Protein AF-A0A966FQI1-F1 (afdb_monomer)

Radius of gyration: 11.25 Å; Cα contacts (8 Å, |Δi|>4): 77; chains: 1; bounding box: 20×27×24 Å

Sequence (47 aa):
MYIQDAKFNVEKEVELKGWLYNSRSSGKLIFLLVRDGTGIIQCVVSK

Secondary structure (DSSP, 8-state):
--GGG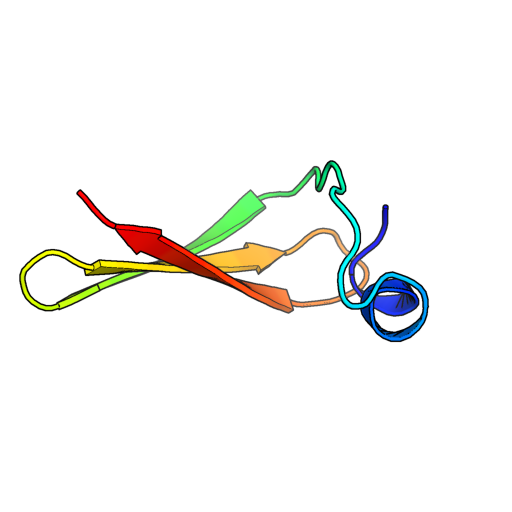GGG-TTS------EEEEEEEETTEEEEEEE-SS-EEEEEEE-

Mean predicted aligned error: 2.23 Å

pLDDT: mean 97.26, std 2.07, range [84.56, 98.56]

Nearest PDB structures (foldseek):
  6bz0-assembly1_B  TM=6.416E-01  e=5.758E-01  Acinetobacter baumannii ATCC 19606 = CIP 70.34 = JCM 6841
  8yb5-assembly1_B  TM=5.465E-01  e=7.418E-01  Severe acute respiratory syndrome coronavirus 2
  8f2e-assembly1_A  TM=6.911E-01  e=3.183E+00  Severe acute respiratory syndrome coronavirus 2
  8yax-assembly1_A  TM=5.633E-01  e=1.397E+00  Severe acute respiratory syndrome coronavirus 2
  8yax-assembly1_B  TM=5.690E-01  e=1.586E+00  Severe acute respiratory syndrome coronavirus 2

Solvent-accessible surface area (backbone atoms only — not comparable to full-atom values): 3012 Å² total; per-residue (Å²): 95,60,63,74,54,46,86,82,46,71,100,52,93,78,65,77,71,66,44,83,73,47,76,51,75,58,92,63,36,35,43,36,32,37,30,62,89,67,42,74,47,83,46,79,44,75,115

Structure (mmCIF, N/CA/C/O backbone):
data_AF-A0A966FQI1-F1
#
_entry.id   AF-A0A966FQI1-F1
#
loop_
_atom_site.group_PDB
_atom_site.id
_atom_site.type_symbol
_atom_site.label_atom_id
_atom_site.label_alt_id
_atom_site.label_comp_id
_atom_site.label_asym_id
_atom_site.label_entity_id
_atom_site.label_seq_id
_atom_site.pdbx_PDB_ins_code
_atom_site.Cartn_x
_atom_site.Cartn_y
_atom_site.Cartn_z
_atom_site.occupancy
_atom_site.B_iso_or_equiv
_atom_site.auth_seq_id
_atom_site.auth_comp_id
_atom_site.auth_asym_id
_atom_site.auth_atom_id
_atom_site.pdbx_PDB_model_num
ATOM 1 N N . MET A 1 1 ? -3.052 -10.537 -1.809 1.00 93.50 1 MET A N 1
ATOM 2 C CA . MET A 1 1 ? -4.043 -10.324 -2.894 1.00 93.50 1 MET A CA 1
ATOM 3 C C . MET A 1 1 ? -3.424 -9.496 -4.012 1.00 93.50 1 MET A C 1
ATOM 5 O O . MET A 1 1 ? -2.450 -8.807 -3.730 1.00 93.50 1 MET A O 1
ATOM 9 N N . TYR A 1 2 ? -3.982 -9.549 -5.226 1.00 97.44 2 TYR A N 1
ATOM 10 C CA . TYR A 1 2 ? -3.632 -8.624 -6.310 1.00 97.44 2 TYR A CA 1
ATOM 11 C C . TYR A 1 2 ? -4.587 -7.423 -6.340 1.00 97.44 2 TYR A C 1
ATOM 13 O O . TYR A 1 2 ? -5.760 -7.555 -5.989 1.00 97.44 2 TYR A O 1
ATOM 21 N N . ILE A 1 3 ? -4.112 -6.257 -6.778 1.00 97.81 3 ILE A N 1
ATOM 22 C CA . ILE A 1 3 ? -4.881 -5.002 -6.833 1.00 97.81 3 ILE A CA 1
ATOM 23 C C . ILE A 1 3 ? -6.128 -5.140 -7.714 1.00 97.81 3 ILE A C 1
ATOM 25 O O . ILE A 1 3 ? -7.185 -4.631 -7.343 1.00 97.81 3 ILE A O 1
ATOM 29 N N . GLN A 1 4 ? -6.052 -5.870 -8.832 1.00 98.06 4 GLN A N 1
ATOM 30 C CA . GLN A 1 4 ? -7.212 -6.110 -9.709 1.00 98.06 4 GLN A CA 1
ATOM 31 C C . GLN A 1 4 ? -8.408 -6.777 -8.996 1.00 98.06 4 GLN A C 1
ATOM 33 O O . GLN A 1 4 ? -9.559 -6.570 -9.386 1.00 98.06 4 GLN A O 1
ATOM 38 N N . ASP A 1 5 ? -8.151 -7.518 -7.914 1.00 97.81 5 ASP A N 1
ATOM 39 C CA . ASP A 1 5 ? -9.156 -8.263 -7.150 1.00 97.81 5 ASP A CA 1
ATOM 40 C C . ASP A 1 5 ? -9.648 -7.503 -5.905 1.00 97.81 5 ASP A C 1
ATOM 42 O O . ASP A 1 5 ? -10.435 -8.030 -5.112 1.00 97.81 5 ASP A O 1
ATOM 46 N N . ALA A 1 6 ? -9.219 -6.249 -5.715 1.00 97.00 6 ALA A N 1
ATOM 47 C CA . ALA A 1 6 ? -9.540 -5.454 -4.527 1.00 97.00 6 ALA A CA 1
ATOM 48 C C . ALA A 1 6 ? -11.046 -5.318 -4.277 1.00 97.00 6 ALA A C 1
ATOM 50 O O . ALA A 1 6 ? -11.494 -5.389 -3.134 1.00 97.00 6 ALA A O 1
ATOM 51 N N . LYS A 1 7 ? -11.845 -5.220 -5.345 1.00 96.88 7 LYS A N 1
ATOM 52 C CA . LYS A 1 7 ? -13.309 -5.098 -5.260 1.00 96.88 7 LYS A CA 1
ATOM 53 C C . LYS A 1 7 ? -13.998 -6.263 -4.535 1.00 96.88 7 LYS A C 1
ATOM 55 O O . LYS A 1 7 ? -15.105 -6.093 -4.043 1.00 96.88 7 LYS A O 1
ATOM 60 N N . PHE A 1 8 ? -13.361 -7.431 -4.455 1.00 97.75 8 PHE A N 1
ATOM 61 C CA . PHE A 1 8 ? -13.912 -8.615 -3.785 1.00 97.75 8 PHE A CA 1
ATOM 62 C C . PHE A 1 8 ? -13.529 -8.714 -2.297 1.00 97.75 8 PHE A C 1
ATOM 64 O O . PHE A 1 8 ? -13.967 -9.631 -1.597 1.00 97.75 8 PHE A O 1
ATOM 71 N N . ASN A 1 9 ? -12.706 -7.783 -1.808 1.00 96.56 9 ASN A N 1
ATOM 72 C CA . ASN A 1 9 ? -12.120 -7.807 -0.467 1.00 96.56 9 ASN A CA 1
ATOM 73 C C . ASN A 1 9 ? -12.409 -6.525 0.331 1.00 96.56 9 ASN A C 1
ATOM 75 O O . ASN A 1 9 ? -11.667 -6.173 1.242 1.00 96.56 9 ASN A O 1
ATOM 79 N N . VAL A 1 10 ? -13.492 -5.827 -0.014 1.00 96.88 10 VAL A N 1
ATOM 80 C CA . VAL A 1 10 ? -13.971 -4.655 0.730 1.00 96.88 10 VAL A CA 1
ATOM 81 C C . VAL A 1 10 ? -14.247 -5.050 2.188 1.00 96.88 10 VAL A C 1
ATOM 83 O O . VAL A 1 10 ? -14.776 -6.132 2.435 1.00 96.88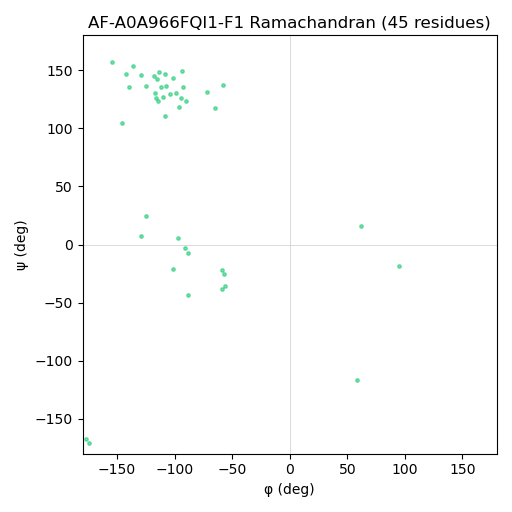 10 VAL A O 1
ATOM 86 N N . GLU A 1 11 ? -13.842 -4.188 3.129 1.00 97.38 11 GLU A N 1
ATOM 87 C CA . GLU A 1 11 ? -13.977 -4.378 4.590 1.00 97.38 11 GLU A CA 1
ATOM 88 C C . GLU A 1 11 ? -13.231 -5.588 5.182 1.00 97.38 11 GLU A C 1
ATOM 90 O O . GLU A 1 11 ? -13.473 -5.975 6.324 1.00 97.38 11 GLU A O 1
ATOM 95 N N . LYS A 1 12 ? -12.284 -6.174 4.443 1.00 97.19 12 LYS A N 1
ATOM 96 C CA . LYS A 1 12 ? -11.442 -7.270 4.935 1.00 97.19 12 LYS A CA 1
ATOM 97 C C . LYS A 1 12 ? -10.014 -6.806 5.171 1.00 97.19 12 LYS A C 1
ATOM 99 O O . LYS A 1 12 ? -9.480 -5.984 4.428 1.00 97.19 12 LYS A O 1
ATOM 104 N N . GLU A 1 13 ? -9.374 -7.396 6.174 1.00 97.50 13 GLU A N 1
ATOM 105 C CA . GLU A 1 13 ? -7.926 -7.305 6.324 1.00 97.50 13 GLU A CA 1
ATOM 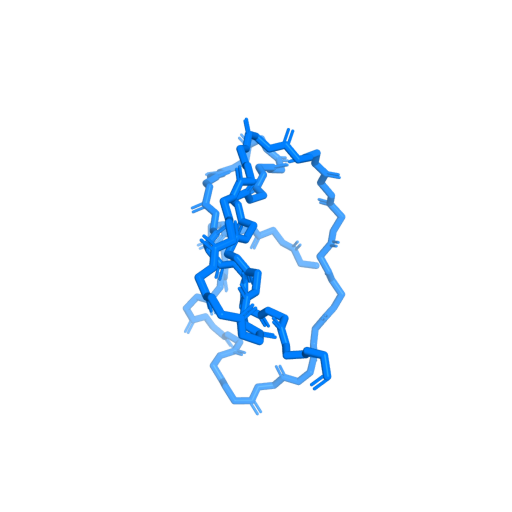106 C C . GLU A 1 13 ? -7.246 -8.150 5.241 1.00 97.50 13 GLU A C 1
ATOM 108 O O . GLU A 1 13 ? -7.621 -9.300 4.996 1.00 97.50 13 GLU A O 1
ATOM 113 N N . VAL A 1 14 ? -6.270 -7.561 4.552 1.00 96.50 14 VAL A N 1
ATOM 114 C CA . VAL A 1 14 ? -5.593 -8.175 3.408 1.00 96.50 14 VAL A CA 1
ATOM 115 C C . VAL A 1 14 ? -4.110 -7.838 3.407 1.00 96.50 14 VAL A C 1
ATOM 117 O O . VAL A 1 14 ? -3.706 -6.729 3.748 1.00 96.50 14 VAL A O 1
ATOM 120 N N . GLU A 1 15 ? -3.294 -8.779 2.936 1.00 97.06 15 GLU A N 1
ATOM 121 C CA . GLU A 1 15 ? -1.883 -8.534 2.647 1.00 97.06 15 GLU A CA 1
ATOM 122 C C . GLU A 1 15 ? -1.699 -8.185 1.163 1.00 97.06 15 GLU A C 1
ATOM 124 O O . GLU A 1 15 ? -2.108 -8.941 0.266 1.00 97.06 15 GLU A O 1
ATOM 129 N N . LEU A 1 16 ? -1.060 -7.045 0.900 1.00 96.31 16 LEU A N 1
ATOM 130 C CA . LEU A 1 16 ? -0.688 -6.588 -0.435 1.00 96.31 16 LEU A CA 1
ATOM 131 C C . LEU A 1 16 ? 0.838 -6.546 -0.560 1.00 96.31 16 LEU A C 1
ATOM 133 O O . LEU A 1 16 ? 1.510 -5.849 0.197 1.00 96.31 16 LEU A O 1
ATOM 137 N N . LYS A 1 17 ? 1.379 -7.260 -1.551 1.00 97.56 17 LYS A N 1
ATOM 138 C CA . LYS A 1 17 ? 2.800 -7.206 -1.915 1.00 97.56 17 LYS A CA 1
ATOM 139 C C . LYS A 1 17 ? 2.946 -6.376 -3.179 1.00 97.56 17 LYS A C 1
ATOM 141 O O . LYS A 1 17 ? 2.258 -6.631 -4.162 1.00 97.56 17 LYS A O 1
ATOM 146 N N . GLY A 1 18 ? 3.843 -5.403 -3.163 1.00 97.06 18 GLY A N 1
ATOM 147 C CA . GLY A 1 18 ? 4.059 -4.532 -4.307 1.00 97.06 18 GLY A CA 1
ATOM 148 C C . GLY A 1 18 ? 5.224 -3.582 -4.096 1.00 97.06 18 GLY A C 1
ATOM 149 O O . GLY A 1 18 ? 5.980 -3.690 -3.131 1.00 97.06 18 GLY A O 1
ATOM 150 N N . TRP A 1 19 ? 5.349 -2.634 -5.012 1.00 98.50 19 TRP A N 1
ATOM 151 C CA . TRP A 1 19 ? 6.378 -1.607 -5.007 1.00 98.50 19 TRP A CA 1
ATOM 152 C C . TRP A 1 19 ? 5.744 -0.235 -4.823 1.00 98.50 19 TRP A C 1
ATOM 154 O O . TRP A 1 19 ? 4.681 0.055 -5.380 1.00 98.50 19 TRP A O 1
ATOM 164 N N . LEU A 1 20 ? 6.422 0.626 -4.069 1.00 98.19 20 LEU A N 1
ATOM 165 C CA . LEU A 1 20 ? 6.037 2.024 -3.944 1.00 98.19 20 LEU A CA 1
ATOM 166 C C . LEU A 1 20 ? 6.187 2.712 -5.307 1.00 98.19 20 LEU A C 1
ATOM 168 O O . LEU A 1 20 ? 7.285 2.788 -5.852 1.00 98.19 20 LEU A O 1
ATOM 172 N N . TYR A 1 21 ? 5.077 3.198 -5.852 1.00 98.44 21 TYR A N 1
ATOM 173 C CA . TYR A 1 21 ? 5.048 3.962 -7.094 1.00 98.44 21 TYR A CA 1
ATOM 174 C C . TYR A 1 21 ? 5.235 5.460 -6.838 1.00 98.44 21 TYR A C 1
ATOM 176 O O . TYR A 1 21 ? 5.995 6.117 -7.541 1.00 98.44 21 TYR A O 1
ATOM 184 N N . ASN A 1 22 ? 4.560 6.001 -5.821 1.00 98.38 22 ASN A N 1
ATOM 185 C CA . ASN A 1 22 ? 4.711 7.392 -5.400 1.00 98.38 22 ASN A CA 1
ATOM 186 C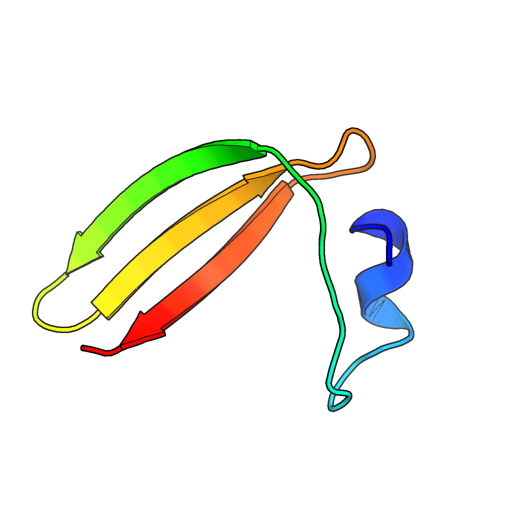 C . ASN A 1 22 ? 4.347 7.547 -3.916 1.00 98.38 22 ASN A C 1
ATOM 188 O O . ASN A 1 22 ? 3.588 6.745 -3.373 1.00 98.38 22 ASN A O 1
ATOM 192 N N . SER A 1 23 ? 4.854 8.593 -3.271 1.00 97.94 23 SER A N 1
ATOM 193 C CA . SER A 1 23 ? 4.530 8.952 -1.894 1.00 97.94 23 SER A CA 1
ATOM 194 C C . SER A 1 23 ? 4.383 10.461 -1.765 1.00 97.94 23 SER A C 1
ATOM 196 O O . SER A 1 23 ? 5.212 11.224 -2.259 1.00 97.94 23 SER A O 1
ATOM 198 N N . ARG A 1 24 ? 3.340 10.898 -1.059 1.00 97.81 24 ARG A N 1
ATOM 199 C CA . ARG A 1 24 ? 3.188 12.289 -0.624 1.00 97.81 24 ARG A CA 1
ATOM 200 C C . ARG A 1 24 ? 2.715 12.345 0.820 1.00 97.81 24 ARG A C 1
ATOM 202 O O . ARG A 1 24 ? 2.008 11.453 1.287 1.00 97.81 24 ARG A O 1
ATOM 209 N N . SER A 1 25 ? 3.043 13.427 1.508 1.00 97.38 25 SER A N 1
ATOM 210 C CA . SER A 1 25 ? 2.592 13.693 2.872 1.00 97.38 25 SER A CA 1
ATOM 211 C C . SER A 1 25 ? 1.666 14.908 2.921 1.00 97.38 25 SER A C 1
ATOM 213 O O . SER A 1 25 ? 1.775 15.837 2.121 1.00 97.38 25 SER A O 1
ATOM 215 N N . SER A 1 26 ? 0.722 14.893 3.859 1.00 96.69 26 SER A N 1
ATOM 216 C CA . SE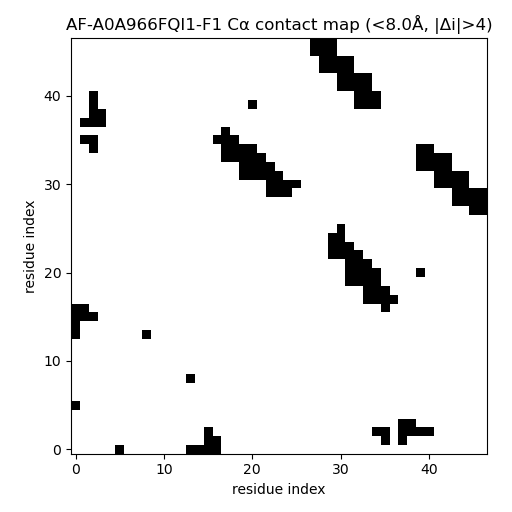R A 1 26 ? -0.117 16.043 4.190 1.00 96.69 26 SER A CA 1
ATOM 217 C C . SER A 1 26 ? -0.419 16.022 5.686 1.00 96.69 26 SER A C 1
ATOM 219 O O . SER A 1 26 ? -1.185 15.189 6.176 1.00 96.69 26 SER A O 1
ATOM 221 N N . GLY A 1 27 ? 0.248 16.903 6.434 1.00 96.06 27 GLY A N 1
ATOM 222 C CA . GLY A 1 27 ? 0.164 16.930 7.894 1.00 96.06 27 GLY A CA 1
ATOM 223 C C . GLY A 1 27 ? 0.588 15.596 8.520 1.00 96.06 27 GLY A C 1
ATOM 224 O O . GLY A 1 27 ? 1.743 15.186 8.404 1.00 96.06 27 GLY A O 1
ATOM 225 N N . LYS A 1 28 ? -0.355 14.928 9.195 1.00 96.81 28 LYS A N 1
ATOM 226 C CA . LYS A 1 28 ? -0.141 13.633 9.868 1.00 96.81 28 LYS A CA 1
ATOM 227 C C . LYS A 1 28 ? -0.380 12.414 8.970 1.00 96.81 28 LYS A C 1
ATOM 229 O O . LYS A 1 28 ? -0.095 11.299 9.397 1.00 96.81 28 LYS A O 1
ATOM 234 N N . LEU A 1 29 ? -0.886 12.615 7.753 1.00 98.12 29 LEU A N 1
ATOM 235 C CA . LEU A 1 29 ? -1.197 11.536 6.820 1.00 98.12 29 LEU A CA 1
ATOM 236 C C . LEU A 1 29 ? -0.112 11.387 5.753 1.00 98.12 29 LEU A C 1
ATOM 238 O O . LEU A 1 29 ? 0.438 12.371 5.247 1.00 98.12 29 LEU A O 1
ATOM 242 N N . ILE A 1 30 ? 0.148 10.142 5.374 1.00 98.12 30 ILE A N 1
ATOM 243 C CA . ILE A 1 30 ? 0.980 9.760 4.236 1.00 98.12 30 ILE A CA 1
ATOM 244 C C . ILE A 1 30 ? 0.092 9.011 3.246 1.00 98.12 30 ILE A C 1
ATOM 246 O O . ILE A 1 30 ? -0.62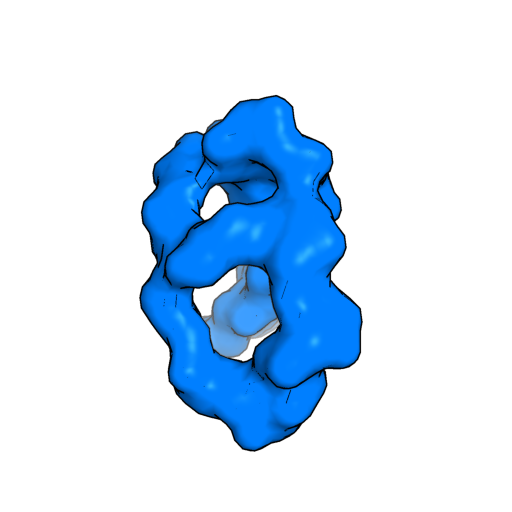0 8.080 3.615 1.00 98.12 30 ILE A O 1
ATOM 250 N N . PHE A 1 31 ? 0.145 9.420 1.984 1.00 98.31 31 PHE A N 1
ATOM 251 C CA . PHE A 1 31 ? -0.566 8.785 0.883 1.00 98.31 31 PHE A CA 1
ATOM 252 C C . PHE A 1 31 ? 0.459 8.057 0.022 1.00 98.31 31 PHE A C 1
ATOM 254 O O . PHE A 1 31 ? 1.280 8.692 -0.646 1.00 98.31 31 PHE A O 1
ATOM 261 N N . LEU A 1 32 ? 0.414 6.731 0.058 1.00 98.25 32 LEU A N 1
ATOM 262 C CA . LEU A 1 32 ? 1.258 5.853 -0.738 1.00 98.25 32 LEU A CA 1
ATOM 263 C C . LEU A 1 32 ? 0.464 5.390 -1.956 1.00 98.25 32 LEU A C 1
ATOM 265 O O . LEU A 1 32 ? -0.653 4.902 -1.818 1.00 98.25 32 LEU A O 1
ATOM 269 N N . LEU A 1 33 ? 1.042 5.508 -3.144 1.00 98.56 33 LEU A N 1
ATOM 270 C CA . LEU A 1 33 ? 0.571 4.783 -4.318 1.00 98.56 33 LEU A CA 1
ATOM 271 C C . LEU A 1 33 ? 1.418 3.520 -4.446 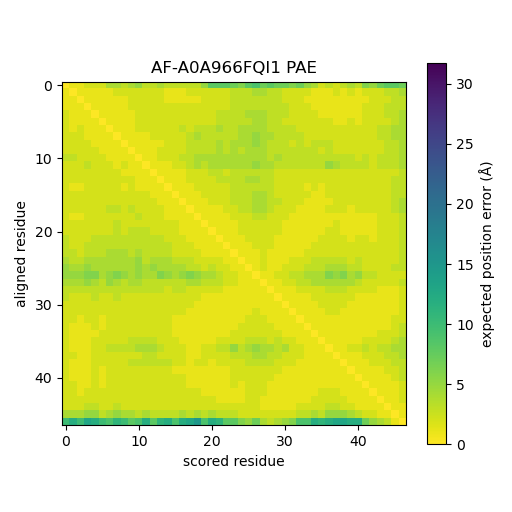1.00 98.56 33 LEU A C 1
ATOM 273 O O . LEU A 1 33 ? 2.634 3.614 -4.608 1.00 98.56 33 LEU A O 1
ATOM 277 N N . VAL A 1 34 ? 0.791 2.349 -4.364 1.00 98.50 34 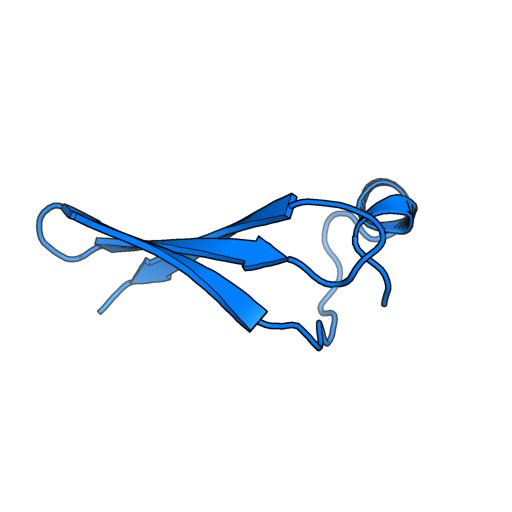VAL A N 1
ATOM 278 C CA . VAL A 1 34 ? 1.453 1.038 -4.437 1.00 98.50 34 VAL A CA 1
ATOM 279 C C . VAL A 1 34 ? 1.038 0.341 -5.725 1.00 98.50 34 VAL A C 1
ATOM 281 O O . VAL A 1 34 ? -0.143 0.343 -6.066 1.00 98.50 34 VAL A O 1
ATOM 284 N N . ARG A 1 35 ? 1.996 -0.257 -6.441 1.00 98.44 35 ARG A N 1
ATOM 285 C CA . ARG A 1 35 ? 1.752 -1.048 -7.657 1.00 98.44 35 ARG A CA 1
ATOM 286 C C . ARG A 1 35 ? 2.195 -2.495 -7.475 1.00 98.44 35 ARG A C 1
ATOM 288 O O . ARG A 1 35 ? 3.228 -2.730 -6.854 1.00 98.44 35 ARG A O 1
ATOM 295 N N . ASP A 1 36 ? 1.484 -3.447 -8.068 1.00 97.81 36 ASP A N 1
ATOM 296 C CA . ASP A 1 36 ? 1.797 -4.886 -7.958 1.00 97.81 36 ASP A CA 1
ATOM 297 C C . ASP A 1 36 ? 1.882 -5.622 -9.310 1.00 97.81 36 ASP A C 1
ATOM 299 O O . ASP A 1 36 ? 2.011 -6.841 -9.354 1.00 97.81 36 ASP A O 1
ATOM 303 N N . GLY A 1 37 ? 1.815 -4.878 -10.420 1.00 97.56 37 GLY A N 1
ATOM 304 C CA . GLY A 1 37 ? 1.794 -5.418 -11.784 1.00 97.56 37 GLY A CA 1
ATOM 305 C C . GLY A 1 37 ? 0.389 -5.604 -12.365 1.00 97.56 37 GLY A C 1
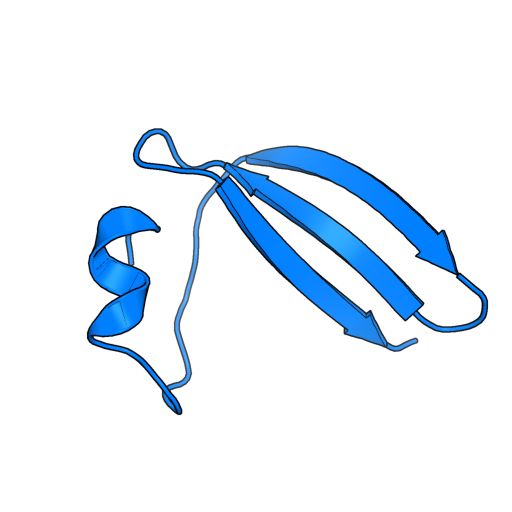ATOM 306 O O . GLY A 1 37 ? 0.254 -5.630 -13.584 1.00 97.56 37 GLY A O 1
ATOM 307 N N . THR A 1 38 ? -0.651 -5.642 -11.528 1.00 98.19 38 THR A N 1
ATOM 308 C CA . THR A 1 38 ? -2.062 -5.713 -11.958 1.00 98.19 38 THR A CA 1
ATOM 309 C C . THR A 1 38 ? -2.776 -4.365 -11.872 1.00 98.19 38 THR A C 1
ATOM 311 O O . THR A 1 38 ? -3.771 -4.137 -12.555 1.00 98.19 38 THR A O 1
ATOM 314 N N . GLY A 1 39 ? -2.254 -3.438 -11.067 1.00 97.94 39 GLY A N 1
ATOM 315 C CA . GLY A 1 39 ? -2.782 -2.083 -10.962 1.00 97.94 39 GLY A CA 1
ATOM 316 C C . GLY A 1 39 ? -1.969 -1.188 -10.034 1.00 97.94 39 GLY A C 1
ATOM 317 O O . GLY A 1 39 ? -0.847 -1.519 -9.642 1.00 97.94 39 GLY A O 1
ATOM 318 N N . ILE A 1 40 ? -2.556 -0.039 -9.698 1.00 98.31 40 ILE A N 1
ATOM 319 C CA . ILE A 1 40 ? -2.073 0.903 -8.683 1.00 98.31 40 ILE A CA 1
ATOM 320 C C . ILE A 1 40 ? -3.211 1.124 -7.681 1.00 98.31 40 ILE A C 1
ATOM 322 O O . ILE A 1 40 ? -4.354 1.319 -8.090 1.00 98.31 40 ILE A O 1
ATOM 326 N N . ILE A 1 41 ? -2.903 1.123 -6.385 1.00 98.12 41 ILE A N 1
ATOM 327 C CA . ILE A 1 41 ? -3.857 1.393 -5.304 1.00 98.12 41 ILE A CA 1
ATOM 328 C C . ILE A 1 41 ? -3.305 2.459 -4.354 1.00 98.12 41 ILE A C 1
ATOM 330 O O . ILE A 1 41 ? -2.095 2.542 -4.136 1.00 98.12 41 ILE A O 1
ATOM 334 N N . GLN A 1 42 ? -4.189 3.292 -3.803 1.00 98.25 42 GLN A N 1
ATOM 335 C CA . GLN A 1 42 ? -3.824 4.283 -2.794 1.00 98.25 42 GLN A CA 1
ATOM 336 C C . GLN A 1 42 ? -3.959 3.685 -1.392 1.00 98.25 42 GLN A C 1
ATOM 338 O O . GLN A 1 42 ? -5.047 3.274 -0.996 1.00 98.25 42 GLN A O 1
ATOM 343 N N . CYS A 1 43 ? -2.877 3.720 -0.622 1.00 97.56 43 CYS A N 1
ATOM 344 C CA . CYS A 1 43 ? -2.856 3.395 0.797 1.00 97.56 43 CYS A CA 1
ATOM 345 C C . CYS A 1 43 ? -2.679 4.684 1.607 1.00 97.56 43 CYS A C 1
ATOM 347 O O . CYS A 1 43 ? -1.850 5.532 1.268 1.00 97.56 43 CYS A O 1
ATOM 349 N N . VAL A 1 44 ? -3.446 4.834 2.685 1.00 97.75 44 VAL A N 1
ATOM 350 C CA . VAL A 1 44 ? -3.347 5.978 3.600 1.00 97.75 44 VAL A CA 1
ATOM 351 C C . VAL A 1 44 ? -2.767 5.489 4.918 1.00 97.75 44 VAL A C 1
ATOM 353 O O . VAL A 1 44 ? -3.275 4.537 5.501 1.00 97.75 44 VAL A O 1
ATOM 356 N N . VAL A 1 45 ? -1.709 6.141 5.387 1.00 97.62 45 VAL A N 1
ATOM 357 C CA . VAL A 1 45 ? -1.065 5.858 6.673 1.00 97.62 45 VAL A CA 1
ATOM 358 C C . VAL A 1 45 ? -1.217 7.086 7.559 1.00 97.62 45 VAL A C 1
ATOM 360 O O . VAL A 1 45 ? -0.840 8.186 7.152 1.00 97.62 45 VAL A O 1
ATOM 363 N N . SER A 1 46 ? -1.757 6.911 8.764 1.00 96.69 46 SER A N 1
ATOM 364 C CA . SER A 1 46 ? -1.702 7.939 9.808 1.00 96.69 46 SER A CA 1
ATOM 365 C C . SER A 1 46 ? -0.483 7.709 10.687 1.00 96.69 46 SER A C 1
ATOM 367 O O . SER A 1 46 ? -0.218 6.572 11.072 1.00 96.69 46 SER A O 1
ATOM 369 N N . LYS A 1 47 ? 0.240 8.788 11.001 1.00 84.56 47 LYS A N 1
ATOM 370 C CA . LYS A 1 47 ? 1.149 8.818 12.153 1.00 84.56 47 LYS A CA 1
ATOM 371 C C . LYS A 1 47 ? 0.380 8.753 13.467 1.00 84.56 47 LYS A C 1
ATOM 373 O O . LYS A 1 47 ? -0.799 9.185 13.468 1.00 84.56 47 LYS A O 1
#

Foldseek 3Di:
DAPVCVVVQPPHDDDDDFDFPDWDDDVQKIWTWTHHPNDTDIDIDGD